Protein AF-A0AAD7B6P5-F1 (afdb_monomer)

Sequence (144 aa):
MGWKIFLWCCQMSRPGACMQASTPTTPLFFHTRTPSADAVELFGREYHQLEKQLAEWFFRLLIHEQWSRCRLQNSRARDTHILRPLLTTSNRTPHFFPSTLAELRRLDLTSVLNLLKAYEQQVPANIKLDAARRHFARFIGAPV

Solvent-accessible surface area (backbone atoms only — not comparable to full-atom values): 9144 Å² total; per-residue (Å²): 138,86,80,86,74,86,86,82,87,80,78,57,69,56,93,78,88,83,81,81,86,78,81,83,87,85,69,66,52,35,75,82,83,81,97,84,75,82,86,74,79,66,59,73,68,57,42,58,50,50,53,50,49,50,51,51,51,54,48,54,50,52,51,52,51,47,34,52,54,21,25,62,48,18,57,68,46,56,72,87,38,76,44,54,70,52,68,32,99,84,72,43,70,62,83,87,68,49,54,29,53,66,46,52,76,62,58,50,58,68,57,47,53,50,51,35,51,64,65,73,48,91,74,70,93,86,64,50,56,74,55,47,48,48,51,50,26,59,68,51,24,34,74,126

Mean predicted aligned error: 14.77 Å

pLDDT: mean 71.63, std 22.66, range [26.48, 93.31]

Organism: NCBI:txid1738132

Structure (mmCIF, N/CA/C/O backbone):
data_AF-A0AAD7B6P5-F1
#
_entry.id   AF-A0AAD7B6P5-F1
#
loop_
_atom_site.group_PDB
_atom_site.id
_atom_site.type_symbol
_atom_site.label_atom_id
_atom_site.label_alt_id
_atom_site.label_comp_id
_atom_site.label_asym_id
_atom_site.label_entity_id
_atom_site.label_seq_id
_atom_site.pdbx_PDB_ins_code
_atom_site.Cartn_x
_atom_site.Cartn_y
_atom_site.Cartn_z
_atom_site.occupancy
_atom_site.B_iso_or_equiv
_atom_site.auth_seq_id
_atom_site.auth_comp_id
_atom_site.auth_asym_id
_atom_site.auth_atom_id
_ato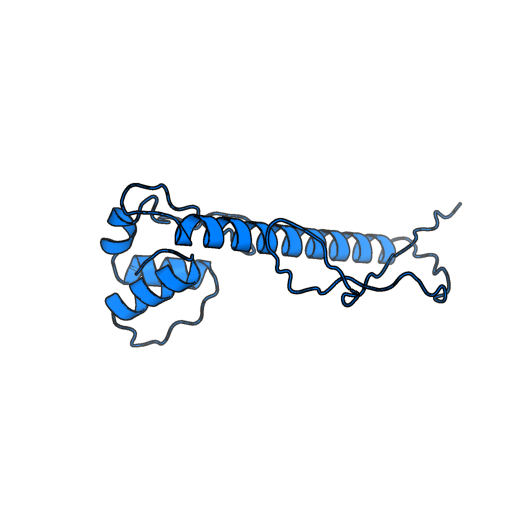m_site.pdbx_PDB_model_num
ATOM 1 N N . MET A 1 1 ? 11.509 34.970 31.540 1.00 34.22 1 MET A N 1
ATOM 2 C CA . MET A 1 1 ? 11.630 35.295 30.103 1.00 34.22 1 MET A CA 1
ATOM 3 C C . MET A 1 1 ? 10.961 34.173 29.325 1.00 34.22 1 MET A C 1
ATOM 5 O O . MET A 1 1 ? 11.472 33.061 29.363 1.00 34.22 1 MET A O 1
ATOM 9 N N . GLY A 1 2 ? 9.790 34.422 28.736 1.00 32.22 2 GLY A N 1
ATOM 10 C CA . GLY A 1 2 ? 9.082 33.448 27.894 1.00 32.22 2 GLY A CA 1
ATOM 11 C C . GLY A 1 2 ? 9.464 33.605 26.421 1.00 32.22 2 GLY A C 1
ATOM 12 O O . GLY A 1 2 ? 9.811 34.705 25.995 1.00 32.22 2 GLY A O 1
ATOM 13 N N . TRP A 1 3 ? 9.397 32.518 25.653 1.00 35.16 3 TRP A N 1
ATOM 14 C CA . TRP A 1 3 ? 9.621 32.525 24.204 1.00 35.16 3 TRP A CA 1
ATOM 15 C C . TRP A 1 3 ? 8.274 32.373 23.493 1.00 35.16 3 TRP A C 1
ATOM 17 O O . TRP A 1 3 ? 7.553 31.412 23.747 1.00 35.16 3 TRP A O 1
ATOM 27 N N . LYS A 1 4 ? 7.920 33.315 22.608 1.00 31.78 4 LYS A N 1
ATOM 28 C CA . LYS A 1 4 ? 6.673 33.241 21.829 1.00 31.78 4 LYS A CA 1
ATOM 29 C C . LYS A 1 4 ? 6.884 32.403 20.574 1.00 31.78 4 LYS A C 1
ATOM 31 O O . LYS A 1 4 ? 7.822 32.651 19.819 1.00 31.78 4 LYS A O 1
ATOM 36 N N . ILE A 1 5 ? 5.995 31.441 20.343 1.00 44.03 5 ILE A N 1
ATOM 37 C CA . ILE A 1 5 ? 6.053 30.521 19.204 1.00 44.03 5 ILE A CA 1
ATOM 38 C C . ILE A 1 5 ? 4.799 30.713 18.354 1.00 44.03 5 ILE A C 1
ATOM 40 O O . ILE A 1 5 ? 3.676 30.626 18.843 1.00 44.03 5 ILE A O 1
ATOM 44 N N . PHE A 1 6 ? 4.999 30.990 17.067 1.00 37.75 6 PHE A N 1
ATOM 45 C CA . PHE A 1 6 ? 3.921 31.268 16.122 1.00 37.75 6 PHE A CA 1
ATOM 46 C C . PHE A 1 6 ? 3.469 29.977 15.432 1.00 37.75 6 PHE A C 1
ATOM 48 O O . PHE A 1 6 ? 4.079 29.530 14.461 1.00 37.75 6 PHE A O 1
ATOM 55 N N . LEU A 1 7 ? 2.377 29.388 15.923 1.00 33.84 7 LEU A N 1
ATOM 56 C CA . LEU A 1 7 ? 1.669 28.305 15.239 1.00 33.84 7 LEU A CA 1
ATOM 57 C C . LEU A 1 7 ? 1.051 28.826 13.933 1.00 33.84 7 LEU A C 1
ATOM 59 O O . LEU A 1 7 ? 0.152 29.665 13.952 1.00 33.84 7 LEU A O 1
ATOM 63 N N . TRP A 1 8 ? 1.518 28.317 12.792 1.00 35.59 8 TRP A N 1
ATOM 64 C CA . TRP A 1 8 ? 0.997 28.686 11.475 1.00 35.59 8 TRP A CA 1
ATOM 65 C C . TRP A 1 8 ? 0.107 27.565 10.926 1.00 35.59 8 TRP A C 1
ATOM 67 O O . TRP A 1 8 ? 0.592 26.495 10.563 1.00 35.59 8 TRP A O 1
ATOM 77 N N . CYS A 1 9 ? -1.199 27.821 10.825 1.00 32.84 9 CYS A N 1
ATOM 78 C CA . CYS A 1 9 ? -2.146 26.918 10.171 1.00 32.84 9 CYS A CA 1
ATOM 79 C C . CYS A 1 9 ? -2.323 27.302 8.687 1.00 32.84 9 CYS A C 1
ATOM 81 O O . CYS A 1 9 ? -2.523 28.476 8.372 1.00 32.84 9 CYS A O 1
ATOM 83 N N . CYS A 1 10 ? -2.245 26.329 7.774 1.00 33.06 10 CYS A N 1
ATOM 84 C CA . CYS A 1 10 ? -2.383 26.526 6.324 1.00 33.06 10 CYS A CA 1
ATOM 85 C C . CYS A 1 10 ? -3.516 25.653 5.758 1.00 33.06 10 CYS A C 1
ATOM 87 O O . CYS A 1 10 ? -3.446 24.429 5.827 1.00 33.06 10 CYS A O 1
ATOM 89 N N . GLN A 1 11 ? -4.537 26.274 5.159 1.00 36.75 11 GLN A N 1
ATOM 90 C CA . GLN A 1 11 ? -5.603 25.590 4.401 1.00 36.75 11 GLN A CA 1
ATOM 91 C C . GLN A 1 11 ? -5.201 25.362 2.921 1.00 36.75 11 GLN A C 1
ATOM 93 O O . GLN A 1 11 ? -4.036 25.570 2.581 1.00 36.75 11 GLN A O 1
ATOM 98 N N . MET A 1 12 ? -6.126 24.879 2.056 1.00 30.11 12 MET A N 1
ATOM 99 C CA . MET A 1 12 ? -5.777 24.153 0.806 1.00 30.11 12 MET A CA 1
ATOM 100 C C . MET A 1 12 ? -6.202 24.698 -0.591 1.00 30.11 12 MET A C 1
ATOM 102 O O . MET A 1 12 ? -5.452 24.448 -1.521 1.00 30.11 12 MET A O 1
ATOM 106 N N . SER A 1 13 ? -7.279 25.464 -0.835 1.00 34.59 13 SER A N 1
ATOM 107 C CA . SER A 1 13 ? -7.782 25.750 -2.222 1.00 34.59 13 SER A CA 1
ATOM 108 C C . SER A 1 13 ? -7.612 27.198 -2.761 1.00 34.59 13 SER A C 1
ATOM 110 O O . SER A 1 13 ? -8.195 28.093 -2.163 1.00 34.59 13 SER A O 1
ATOM 112 N N . ARG A 1 14 ? -6.837 27.407 -3.862 1.00 40.19 14 ARG A N 1
ATOM 113 C CA . ARG A 1 14 ? -6.649 28.602 -4.856 1.00 40.19 14 ARG A CA 1
ATOM 114 C C . ARG A 1 14 ? -5.961 28.326 -7.816 1.00 40.19 14 ARG A C 1
ATOM 116 O O . ARG A 1 14 ? -5.280 27.398 -8.342 1.00 40.19 14 ARG A O 1
ATOM 123 N N . PRO A 1 15 ? -6.182 29.145 -8.975 1.00 42.06 15 PRO A N 1
ATOM 124 C CA . PRO A 1 15 ? -5.407 28.984 -10.267 1.00 42.06 15 PRO A CA 1
ATOM 125 C C . PRO A 1 15 ? -3.920 29.412 -10.139 1.00 42.06 15 PRO A C 1
ATOM 127 O O . PRO A 1 15 ? -3.541 30.029 -9.144 1.00 42.06 15 PRO A O 1
ATOM 130 N N . GLY A 1 16 ? -3.014 29.137 -11.096 1.00 30.50 16 GLY A N 1
ATOM 131 C CA . GLY A 1 16 ? -3.165 28.582 -12.464 1.00 30.50 16 GLY A CA 1
ATOM 132 C C . GLY A 1 16 ? -2.903 29.634 -13.573 1.00 30.50 16 GLY A C 1
ATOM 133 O O . GLY A 1 16 ? -2.943 30.825 -13.294 1.00 30.50 16 GLY A O 1
ATOM 134 N N . ALA A 1 17 ? -2.630 29.298 -14.844 1.00 32.59 17 ALA A N 1
ATOM 135 C CA . ALA A 1 17 ? -2.540 27.970 -15.468 1.00 32.59 17 ALA A CA 1
ATOM 136 C C . ALA A 1 17 ? -1.117 27.350 -15.436 1.00 32.59 17 ALA A C 1
ATOM 138 O O . ALA A 1 17 ? -0.901 26.529 -14.550 1.00 32.59 17 ALA A O 1
ATOM 139 N N . CYS A 1 18 ? -0.106 27.656 -16.270 1.00 29.83 18 CYS A N 1
ATOM 140 C CA . CYS A 1 18 ? 0.014 28.345 -17.578 1.00 29.83 18 CYS A CA 1
ATOM 141 C C . CYS A 1 18 ? 1.384 27.929 -18.204 1.00 29.83 18 CYS A C 1
ATOM 143 O O . CYS A 1 18 ? 2.265 27.532 -17.449 1.00 29.83 18 CYS A O 1
ATOM 145 N N . MET A 1 19 ? 1.692 27.983 -19.510 1.00 34.34 19 MET A N 1
ATOM 146 C CA . MET A 1 19 ? 0.920 28.415 -20.690 1.00 34.34 19 MET A CA 1
ATOM 147 C C . MET A 1 19 ? 1.074 27.423 -21.871 1.00 34.34 19 MET A C 1
ATOM 149 O O . MET A 1 19 ? 0.118 26.717 -22.180 1.00 34.34 19 MET A O 1
ATOM 153 N N . GLN A 1 20 ? 2.258 27.329 -22.501 1.00 32.56 20 GLN A N 1
ATOM 154 C CA . GLN A 1 20 ? 2.626 26.279 -23.471 1.00 32.56 20 GLN A CA 1
ATOM 155 C C . GLN A 1 20 ? 4.038 25.742 -23.153 1.00 32.56 20 GLN A C 1
ATOM 157 O O . GLN A 1 20 ? 4.914 26.522 -22.794 1.00 32.56 20 GLN A O 1
ATOM 162 N N . ALA A 1 21 ? 4.318 24.442 -23.263 1.00 26.48 21 ALA A N 1
ATOM 163 C CA . ALA A 1 21 ? 3.454 23.378 -23.783 1.00 26.48 21 ALA A CA 1
ATOM 164 C C . ALA A 1 21 ? 2.507 22.745 -22.735 1.00 26.48 21 ALA A C 1
ATOM 166 O O . ALA A 1 21 ? 2.928 22.351 -21.653 1.00 26.48 21 ALA A O 1
ATOM 167 N N . SER A 1 22 ? 1.241 22.594 -23.134 1.00 29.23 22 SER A N 1
ATOM 168 C CA . SER A 1 22 ? 0.320 21.498 -22.773 1.00 29.23 22 SER A CA 1
ATOM 169 C C . SER A 1 22 ? 0.171 21.088 -21.293 1.00 29.23 22 SER A C 1
ATOM 171 O O . SER A 1 22 ? 0.664 20.057 -20.846 1.00 29.23 22 SER A O 1
ATOM 173 N N . THR A 1 23 ? -0.617 21.910 -20.594 1.00 36.56 23 THR A N 1
ATOM 174 C CA . THR A 1 23 ? -1.643 21.610 -19.558 1.00 36.56 23 THR A CA 1
ATOM 175 C C . THR A 1 23 ? -2.203 20.171 -19.429 1.00 36.56 23 THR A C 1
ATOM 177 O O . THR A 1 23 ? -2.124 19.400 -20.385 1.00 36.56 23 THR A O 1
ATOM 180 N N . PRO A 1 24 ? -2.969 19.840 -18.350 1.00 37.12 24 PRO A N 1
ATOM 181 C CA . PRO A 1 24 ? -3.161 20.497 -17.032 1.00 37.12 24 PRO A CA 1
ATOM 182 C C . PRO A 1 24 ? -2.841 19.542 -15.839 1.00 37.12 24 PRO A C 1
ATOM 184 O O . PRO A 1 24 ? -2.726 18.336 -16.019 1.00 37.12 24 PRO A O 1
ATOM 187 N N . THR A 1 25 ? -2.624 19.937 -14.576 1.00 38.66 25 THR A N 1
ATOM 188 C CA . THR A 1 25 ? -3.159 21.017 -13.712 1.00 38.66 25 THR A CA 1
ATOM 189 C C . THR A 1 25 ? -4.572 20.764 -13.159 1.00 38.66 25 THR A C 1
ATOM 191 O O . THR A 1 25 ? -5.561 21.248 -13.700 1.00 38.66 25 THR A O 1
ATOM 194 N N . THR A 1 26 ? -4.669 20.105 -11.998 1.00 32.00 26 THR A N 1
ATOM 195 C CA . THR A 1 26 ? -5.837 20.214 -11.097 1.00 32.00 26 THR A CA 1
ATOM 196 C C . THR A 1 26 ? -5.401 20.950 -9.828 1.00 32.00 26 THR A C 1
ATOM 198 O O . THR A 1 26 ? -4.585 20.402 -9.086 1.00 32.00 26 THR A O 1
ATOM 201 N N . PRO A 1 27 ? -5.868 22.185 -9.567 1.00 38.03 27 PRO A N 1
ATOM 202 C CA . PRO A 1 27 ? -5.324 22.969 -8.470 1.00 38.03 27 PRO A CA 1
ATOM 203 C C . PRO A 1 27 ? -6.188 22.958 -7.199 1.00 38.03 27 PRO A C 1
ATOM 205 O O . PRO A 1 27 ? -7.317 23.444 -7.173 1.00 38.03 27 PRO A O 1
ATOM 208 N N . LEU A 1 28 ? -5.568 22.531 -6.100 1.00 33.03 28 LEU A N 1
ATOM 209 C CA . LEU A 1 28 ? -5.818 23.032 -4.746 1.00 33.03 28 LEU A CA 1
ATOM 210 C C . LEU A 1 28 ? -4.540 23.845 -4.391 1.00 33.03 28 LEU A C 1
ATOM 212 O O . LEU A 1 28 ? -3.443 23.330 -4.575 1.00 33.03 28 LEU A O 1
ATOM 216 N N . PHE A 1 29 ? -4.640 25.134 -4.024 1.00 36.53 29 PHE A N 1
ATOM 217 C CA . PHE A 1 29 ? -3.554 26.143 -4.148 1.00 36.53 29 PHE A CA 1
ATOM 218 C C . PHE A 1 29 ? -3.469 27.254 -3.052 1.00 36.53 29 PHE A C 1
ATOM 220 O O . PHE A 1 29 ? -2.767 28.244 -3.244 1.00 36.53 29 PHE A O 1
ATOM 227 N N . PHE A 1 30 ? -4.213 27.114 -1.944 1.00 31.81 30 PHE A N 1
ATOM 228 C CA . PHE A 1 30 ? -4.736 28.098 -0.949 1.00 31.81 30 PHE A CA 1
ATOM 229 C C . PHE A 1 30 ? -4.371 29.603 -0.875 1.00 31.81 30 PHE A C 1
ATOM 231 O O . PHE A 1 30 ? -3.310 30.091 -1.260 1.00 31.81 30 PHE A O 1
ATOM 238 N N . HIS A 1 31 ? -5.313 30.330 -0.268 1.00 33.72 31 HIS A N 1
ATOM 239 C CA . HIS A 1 31 ? -5.286 31.714 0.186 1.00 33.72 31 HIS A CA 1
ATOM 240 C C . HIS A 1 31 ? -4.361 31.972 1.396 1.00 33.72 31 HIS A C 1
ATOM 242 O O . HIS A 1 31 ? -4.623 31.610 2.534 1.00 33.72 31 HIS A O 1
ATOM 248 N N . THR A 1 32 ? -3.302 32.734 1.165 1.00 39.94 32 THR A N 1
ATOM 249 C CA . THR A 1 32 ? -3.066 33.992 1.902 1.00 39.94 32 THR A CA 1
ATOM 250 C C . THR A 1 32 ? -3.921 34.267 3.165 1.00 39.94 32 THR A C 1
ATOM 252 O O . THR A 1 32 ? -5.064 34.701 3.054 1.00 39.94 32 THR A O 1
ATOM 255 N N . ARG A 1 33 ? -3.295 34.095 4.340 1.00 43.19 33 ARG A N 1
ATOM 256 C CA . ARG A 1 33 ? -3.513 34.772 5.644 1.00 43.19 33 ARG A CA 1
ATOM 257 C C . ARG A 1 33 ? -4.779 35.633 5.854 1.00 43.19 33 ARG A C 1
ATOM 259 O O . ARG A 1 33 ? -4.921 36.688 5.244 1.00 43.19 33 ARG A O 1
ATOM 266 N N . THR A 1 34 ? -5.466 35.359 6.965 1.00 41.91 34 THR A N 1
ATOM 267 C CA . THR A 1 34 ? -6.095 36.375 7.837 1.00 41.91 34 THR A CA 1
ATOM 268 C C . THR A 1 34 ? -5.502 36.272 9.253 1.00 41.91 34 THR A C 1
ATOM 270 O O . THR A 1 34 ? -5.435 35.158 9.774 1.00 41.91 34 THR A O 1
ATOM 273 N N . PRO A 1 35 ? -5.055 37.369 9.895 1.00 45.91 35 PRO A N 1
ATOM 274 C CA . PRO A 1 35 ? -4.454 37.313 11.227 1.00 45.91 35 PRO A CA 1
ATOM 275 C C . PRO A 1 35 ? -5.487 37.548 12.344 1.00 45.91 35 PRO A C 1
ATOM 277 O O . PRO A 1 35 ? -5.800 38.691 12.663 1.00 45.91 35 PRO A O 1
ATOM 280 N N . SER A 1 36 ? -5.983 36.482 12.976 1.00 47.81 36 SER A N 1
ATOM 281 C CA . SER A 1 36 ? -6.559 36.565 14.328 1.00 47.81 36 SER A CA 1
ATOM 282 C C . SER A 1 36 ? -6.605 35.193 15.006 1.00 47.81 36 SER A C 1
ATOM 284 O O . SER A 1 36 ? -7.397 34.326 14.646 1.00 47.81 36 SER A O 1
ATOM 286 N N . ALA A 1 37 ? -5.713 35.016 15.973 1.00 48.66 37 ALA A N 1
ATOM 287 C CA . ALA A 1 37 ? -5.812 34.104 17.105 1.00 48.66 37 ALA A CA 1
ATOM 288 C C . ALA A 1 37 ? -4.824 34.655 18.141 1.00 48.66 37 ALA A C 1
ATOM 290 O O . ALA A 1 37 ? -3.686 34.970 17.775 1.00 48.66 37 ALA A O 1
ATOM 291 N N . ASP A 1 38 ? -5.249 34.843 19.389 1.00 50.16 38 ASP A N 1
ATOM 292 C CA . ASP A 1 38 ? -4.387 35.461 20.397 1.00 50.16 38 ASP A CA 1
ATOM 293 C C . ASP A 1 38 ? -3.140 34.609 20.665 1.00 50.16 38 ASP A C 1
ATOM 295 O O . ASP A 1 38 ? -3.182 33.377 20.670 1.00 50.16 38 ASP A O 1
ATOM 299 N N . ALA A 1 39 ? -2.001 35.275 20.863 1.00 50.19 39 ALA A N 1
ATOM 300 C CA . ALA A 1 39 ? -0.709 34.616 21.019 1.00 50.19 39 ALA A CA 1
ATOM 301 C C . ALA A 1 39 ? -0.576 33.977 22.413 1.00 50.19 39 ALA A C 1
ATOM 303 O O . ALA A 1 39 ? 0.035 34.557 23.312 1.00 50.19 39 ALA A O 1
ATOM 304 N N . VAL A 1 40 ? -1.156 32.783 22.577 1.00 57.12 40 VAL A N 1
ATOM 305 C CA . VAL A 1 40 ? -1.097 31.988 23.812 1.00 57.12 40 VAL A CA 1
ATOM 306 C C . VAL A 1 40 ? 0.356 31.649 24.154 1.00 57.12 40 VAL A C 1
ATOM 308 O O . VAL A 1 40 ? 1.044 30.953 23.406 1.00 57.12 40 VAL A O 1
ATOM 311 N N . GLU A 1 41 ? 0.825 32.123 25.307 1.00 55.69 41 GLU A N 1
ATOM 312 C CA . GLU A 1 41 ? 2.128 31.744 25.853 1.00 55.69 41 GLU A CA 1
ATOM 313 C C . GLU A 1 41 ? 2.014 30.365 26.521 1.00 55.69 41 GLU A C 1
ATOM 315 O O . GLU A 1 41 ? 1.568 30.244 27.659 1.00 55.69 41 GLU A O 1
ATOM 320 N N . LEU A 1 42 ? 2.381 29.313 25.783 1.00 57.06 42 LEU A N 1
ATOM 321 C CA . LEU A 1 42 ? 2.388 27.933 26.277 1.00 57.06 42 LEU A CA 1
ATOM 322 C C . LEU A 1 42 ? 3.634 27.673 27.131 1.00 57.06 42 LEU A C 1
ATOM 324 O O . LEU A 1 42 ? 4.762 27.876 26.673 1.00 57.06 42 LEU A O 1
ATOM 328 N N . PHE A 1 43 ? 3.447 27.155 28.346 1.00 62.25 43 PHE A N 1
ATOM 329 C CA . PHE A 1 43 ? 4.540 26.917 29.292 1.00 62.25 43 PHE A CA 1
ATOM 330 C C . PHE A 1 43 ? 4.704 25.435 29.653 1.00 62.25 43 PHE A C 1
ATOM 332 O O . PHE A 1 43 ? 3.746 24.669 29.767 1.00 62.25 43 PHE A O 1
ATOM 339 N N . GLY A 1 44 ? 5.953 25.024 29.890 1.00 69.50 44 GLY A N 1
ATOM 340 C CA . GLY A 1 44 ? 6.281 23.726 30.484 1.00 69.50 44 GLY A CA 1
ATOM 341 C C . GLY A 1 44 ? 5.679 22.532 29.736 1.00 69.50 44 GLY A C 1
ATOM 342 O O . GLY A 1 44 ? 6.075 22.233 28.608 1.00 69.50 44 GLY A O 1
ATOM 343 N N . ARG A 1 45 ? 4.755 21.813 30.387 1.00 64.19 45 ARG A N 1
ATOM 344 C CA . ARG A 1 45 ? 4.191 20.548 29.882 1.00 64.19 45 ARG A CA 1
ATOM 345 C C . ARG A 1 45 ? 3.368 20.716 28.605 1.00 64.19 45 ARG A C 1
ATOM 347 O O . ARG A 1 45 ? 3.423 19.833 27.757 1.00 64.19 45 ARG A O 1
ATOM 354 N N . GLU A 1 46 ? 2.653 21.828 28.455 1.00 70.88 46 GLU A N 1
ATOM 355 C CA . GLU A 1 46 ? 1.784 22.076 27.296 1.00 70.88 46 GLU A CA 1
ATOM 356 C C . GLU A 1 46 ? 2.607 22.240 26.017 1.00 70.88 46 GLU A C 1
ATOM 358 O O . GLU A 1 46 ? 2.314 21.603 25.007 1.00 70.88 46 GLU A O 1
ATOM 363 N N . TYR A 1 47 ? 3.709 22.996 26.096 1.00 76.62 47 TYR A N 1
ATOM 364 C CA . TYR A 1 47 ? 4.670 23.110 25.000 1.00 76.62 47 TYR A CA 1
ATOM 365 C C . TYR A 1 47 ? 5.245 21.738 24.605 1.00 76.62 47 TYR A C 1
ATOM 367 O O . TYR A 1 47 ? 5.203 21.372 23.435 1.00 76.62 47 TYR A O 1
ATOM 375 N N . HIS A 1 48 ? 5.697 20.931 25.573 1.00 71.38 48 HIS A N 1
ATOM 376 C CA . HIS A 1 48 ? 6.244 19.592 25.296 1.00 71.38 48 HIS A CA 1
ATOM 377 C C . HIS A 1 48 ? 5.193 18.612 24.738 1.00 71.38 48 HIS A C 1
ATOM 379 O O . HIS A 1 48 ? 5.542 17.660 24.038 1.00 71.38 48 HIS A O 1
ATOM 385 N N . GLN A 1 49 ? 3.909 18.799 25.057 1.00 77.25 49 GLN A N 1
ATOM 386 C CA . GLN A 1 49 ? 2.817 18.012 24.485 1.00 77.25 49 GLN A CA 1
ATOM 387 C C . GLN A 1 49 ? 2.534 18.431 23.038 1.00 77.25 49 GLN A C 1
ATOM 389 O O . GLN A 1 49 ? 2.437 17.562 22.171 1.00 77.25 49 GLN A O 1
ATOM 394 N N . LEU A 1 50 ? 2.476 19.738 22.766 1.00 78.88 50 LEU A N 1
ATOM 395 C CA . LEU A 1 50 ? 2.339 20.287 21.417 1.00 78.88 50 LEU A CA 1
ATOM 396 C C . LEU A 1 50 ? 3.519 19.877 20.523 1.00 78.88 50 LEU A C 1
ATOM 398 O O . LEU A 1 50 ? 3.308 19.431 19.402 1.00 78.88 50 LEU A O 1
ATOM 402 N N 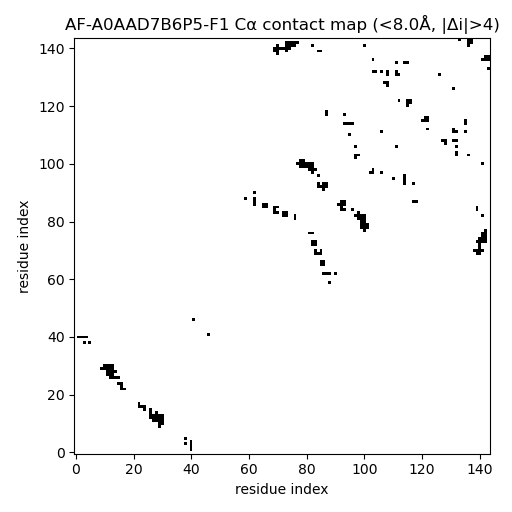. GLU A 1 51 ? 4.753 19.978 21.015 1.00 78.06 51 GLU A N 1
ATOM 403 C CA . GLU A 1 51 ? 5.970 19.590 20.293 1.00 78.06 51 GLU A CA 1
ATOM 404 C C . GLU A 1 51 ? 5.941 18.107 19.893 1.00 78.06 51 GLU A C 1
ATOM 406 O O . GLU A 1 51 ? 6.199 17.771 18.736 1.00 78.06 51 GLU A O 1
ATOM 411 N N . LYS A 1 52 ? 5.521 17.219 20.807 1.00 78.69 52 LYS A N 1
ATOM 412 C CA . LYS A 1 52 ? 5.307 15.794 20.506 1.00 78.69 52 LYS A CA 1
ATOM 413 C C . LYS A 1 52 ? 4.206 15.570 19.471 1.00 78.69 52 LYS A C 1
ATOM 415 O O . LYS A 1 52 ? 4.397 14.762 18.567 1.00 78.69 52 LYS A O 1
ATOM 420 N N . GLN A 1 53 ? 3.084 16.283 19.574 1.00 79.69 53 GLN A N 1
ATOM 421 C CA . GLN A 1 53 ? 1.994 16.194 18.597 1.00 79.69 53 GLN A CA 1
ATOM 422 C C . GLN A 1 53 ? 2.443 16.676 17.211 1.00 79.69 53 GLN A C 1
ATOM 424 O O . GLN A 1 53 ? 2.218 15.981 16.225 1.00 79.69 53 GLN A O 1
ATOM 429 N N . LEU A 1 54 ? 3.140 17.811 17.121 1.00 80.69 54 LEU A N 1
ATOM 430 C CA . LEU A 1 54 ? 3.695 18.319 15.866 1.00 80.69 54 LEU A CA 1
ATOM 431 C C . LEU A 1 54 ? 4.706 17.333 15.269 1.00 80.69 54 LEU A C 1
ATOM 433 O O . LEU A 1 54 ? 4.608 17.018 14.085 1.00 80.69 54 LEU A O 1
ATOM 437 N N . ALA A 1 55 ? 5.623 16.787 16.074 1.00 76.62 55 ALA A N 1
ATOM 438 C CA . ALA A 1 55 ? 6.573 15.768 15.629 1.00 76.62 55 ALA A CA 1
ATOM 439 C C . ALA A 1 55 ? 5.867 14.509 15.093 1.00 76.62 55 ALA A C 1
ATOM 441 O O . ALA A 1 55 ? 6.242 13.999 14.037 1.00 76.62 55 ALA A O 1
ATOM 442 N N . GLU A 1 56 ? 4.807 14.040 15.760 1.00 80.50 56 GLU A N 1
ATOM 443 C CA . GLU A 1 56 ? 3.997 12.911 15.294 1.00 80.50 56 GLU A CA 1
ATOM 444 C C . GLU A 1 56 ? 3.272 13.226 13.973 1.00 80.50 56 GLU A C 1
ATOM 446 O O . GLU A 1 56 ? 3.238 12.391 13.068 1.00 80.50 56 GLU A O 1
ATOM 451 N N . TRP A 1 57 ? 2.727 14.436 13.817 1.00 80.25 57 TRP A N 1
ATOM 452 C CA . TRP A 1 57 ? 2.052 14.865 12.588 1.00 80.25 57 TRP A CA 1
ATOM 453 C C . TRP A 1 57 ? 3.025 15.030 11.413 1.00 80.25 57 TRP A C 1
ATOM 455 O O . TRP A 1 57 ? 2.735 14.540 10.319 1.00 80.25 57 TRP A O 1
ATOM 465 N N . PHE A 1 58 ? 4.201 15.632 11.625 1.00 80.31 58 PHE A N 1
ATOM 466 C CA . PHE A 1 58 ? 5.270 15.671 10.620 1.00 80.31 58 PHE A CA 1
ATOM 467 C C . PHE A 1 58 ? 5.725 14.260 10.233 1.00 80.31 58 PHE A C 1
ATOM 469 O O . PHE A 1 58 ? 5.903 13.968 9.051 1.00 80.31 58 PHE A O 1
ATOM 476 N N . PHE A 1 59 ? 5.855 13.355 11.204 1.00 77.69 59 PHE A N 1
ATOM 477 C CA . PHE A 1 59 ? 6.228 11.968 10.952 1.00 77.69 59 PHE A CA 1
ATOM 478 C C . PHE A 1 59 ? 5.161 11.205 10.140 1.00 77.69 59 PHE A C 1
ATOM 480 O O . PHE A 1 59 ? 5.489 10.562 9.140 1.00 77.69 59 PHE A O 1
ATOM 487 N N . ARG A 1 60 ? 3.873 11.349 10.484 1.00 79.62 60 ARG A N 1
ATOM 488 C CA . ARG A 1 60 ? 2.738 10.813 9.704 1.00 79.62 60 ARG A CA 1
ATOM 489 C C . ARG A 1 60 ? 2.715 11.364 8.269 1.00 79.62 60 ARG A C 1
ATOM 491 O O . ARG A 1 60 ? 2.471 10.605 7.331 1.00 79.62 60 ARG A O 1
ATOM 498 N N . LEU A 1 61 ? 3.013 12.654 8.082 1.00 82.31 61 LEU A N 1
ATOM 499 C CA . LEU A 1 61 ? 3.107 13.288 6.761 1.00 82.31 61 LEU A CA 1
ATOM 500 C C . LEU A 1 61 ? 4.258 12.703 5.922 1.00 82.31 61 LEU A C 1
ATOM 502 O O . LEU A 1 61 ? 4.059 12.395 4.747 1.00 82.31 61 LEU A O 1
ATOM 506 N N . LEU A 1 62 ? 5.431 12.488 6.529 1.00 81.19 62 LEU A N 1
ATOM 507 C CA . LEU A 1 62 ? 6.586 11.861 5.874 1.00 81.19 62 LEU A CA 1
ATOM 508 C C . LEU A 1 62 ? 6.303 10.407 5.465 1.00 81.19 62 LEU A C 1
ATOM 510 O O . LEU A 1 62 ? 6.634 10.025 4.342 1.00 81.19 62 LEU A O 1
ATOM 514 N N . ILE A 1 63 ? 5.641 9.612 6.319 1.00 81.56 63 ILE A N 1
ATOM 515 C CA . ILE A 1 63 ? 5.164 8.264 5.951 1.00 81.56 63 ILE A CA 1
ATOM 516 C C . ILE A 1 63 ? 4.243 8.347 4.728 1.00 81.56 63 ILE A C 1
ATOM 518 O O . ILE A 1 63 ? 4.462 7.636 3.747 1.00 81.56 63 ILE A O 1
ATOM 522 N N . HIS A 1 64 ? 3.236 9.225 4.758 1.00 82.56 64 HIS A N 1
ATOM 523 C CA . HIS A 1 64 ? 2.266 9.355 3.670 1.00 82.56 64 HIS A CA 1
ATOM 524 C C . HIS A 1 64 ? 2.923 9.778 2.343 1.00 82.56 64 HIS A C 1
ATOM 526 O O . HIS A 1 64 ? 2.585 9.249 1.279 1.00 82.56 64 HIS A O 1
ATOM 532 N N . GLU A 1 65 ? 3.909 10.679 2.383 1.00 85.94 65 GLU A N 1
ATOM 533 C CA . GLU A 1 65 ? 4.669 11.047 1.189 1.00 85.94 65 GLU A CA 1
ATOM 534 C C . GLU A 1 65 ? 5.490 9.864 0.649 1.00 85.94 65 GLU A C 1
ATOM 536 O O . GLU A 1 65 ? 5.461 9.582 -0.552 1.00 85.94 65 GLU A O 1
ATOM 541 N N . GLN A 1 66 ? 6.177 9.120 1.521 1.00 85.44 66 GLN A N 1
ATOM 542 C CA . GLN A 1 66 ? 6.926 7.925 1.125 1.00 85.44 66 GLN A CA 1
ATOM 543 C C . GLN A 1 66 ? 6.014 6.836 0.546 1.00 85.44 66 GLN A C 1
ATOM 545 O O . GLN A 1 66 ? 6.385 6.205 -0.446 1.00 85.44 66 GLN A O 1
ATOM 550 N N . TRP A 1 67 ? 4.810 6.650 1.097 1.00 89.12 67 TRP A N 1
ATOM 551 C CA . TRP A 1 67 ? 3.794 5.750 0.542 1.00 89.12 67 TRP A CA 1
ATOM 552 C C . TRP A 1 67 ? 3.408 6.170 -0.873 1.00 89.12 67 TRP A C 1
ATOM 554 O O . TRP A 1 67 ? 3.458 5.349 -1.787 1.00 89.12 67 TRP A O 1
ATOM 564 N N . SER A 1 68 ? 3.081 7.449 -1.076 1.00 87.44 68 SER A N 1
ATOM 565 C CA . SER A 1 68 ? 2.756 7.996 -2.397 1.00 87.44 68 SER A CA 1
ATOM 566 C C . SER A 1 68 ? 3.895 7.758 -3.398 1.00 87.44 68 SER A C 1
ATOM 568 O O . SER A 1 68 ? 3.686 7.143 -4.445 1.00 87.44 68 SER A O 1
ATOM 570 N N . ARG A 1 69 ? 5.132 8.129 -3.033 1.00 89.44 69 ARG A N 1
ATOM 571 C CA . ARG A 1 69 ? 6.340 7.933 -3.855 1.00 89.44 69 ARG A CA 1
ATOM 572 C C . ARG A 1 69 ? 6.571 6.456 -4.213 1.00 89.44 69 ARG A C 1
ATOM 574 O O . ARG A 1 69 ? 6.826 6.150 -5.377 1.00 89.44 69 ARG A O 1
ATOM 581 N N . CYS A 1 70 ? 6.446 5.533 -3.257 1.00 89.19 70 CYS A N 1
ATOM 582 C CA . CYS A 1 70 ? 6.665 4.104 -3.507 1.00 89.19 70 CYS A CA 1
ATOM 583 C C . CYS A 1 70 ? 5.550 3.483 -4.363 1.00 89.19 70 CYS A C 1
ATOM 585 O O . CYS A 1 70 ? 5.856 2.748 -5.299 1.00 89.19 70 CYS A O 1
ATOM 587 N N . ARG A 1 71 ? 4.275 3.840 -4.146 1.00 91.81 71 ARG A N 1
ATOM 588 C CA . ARG A 1 71 ? 3.154 3.394 -5.001 1.00 91.81 71 ARG A CA 1
ATOM 589 C C . ARG A 1 71 ? 3.276 3.925 -6.435 1.00 91.81 71 ARG A C 1
ATOM 591 O O . ARG A 1 71 ? 3.032 3.184 -7.387 1.00 91.81 71 ARG A O 1
ATOM 598 N N . LEU A 1 72 ? 3.708 5.178 -6.608 1.00 89.75 72 LEU A N 1
ATOM 599 C CA . LEU A 1 72 ? 3.977 5.788 -7.920 1.00 89.75 72 LEU A CA 1
ATOM 600 C C . LEU A 1 72 ? 5.179 5.161 -8.646 1.00 89.75 72 LEU A C 1
ATOM 602 O O . LEU A 1 72 ? 5.209 5.146 -9.875 1.00 89.75 72 LEU A O 1
ATOM 606 N N . GLN A 1 73 ? 6.157 4.626 -7.911 1.00 90.06 73 GLN A N 1
ATOM 607 C CA . GLN A 1 73 ? 7.254 3.852 -8.493 1.00 90.06 73 GLN A CA 1
ATOM 608 C C . GLN A 1 73 ? 6.811 2.429 -8.862 1.00 90.06 73 GLN A C 1
ATOM 610 O O . GLN A 1 73 ? 7.043 1.992 -9.988 1.00 90.06 73 GLN A O 1
ATOM 615 N N . ASN A 1 74 ? 6.141 1.721 -7.950 1.00 92.06 74 ASN A N 1
ATOM 616 C CA . ASN A 1 74 ? 5.694 0.342 -8.156 1.00 92.06 74 ASN A CA 1
ATOM 617 C C . ASN A 1 74 ? 4.676 0.226 -9.307 1.00 92.06 74 ASN A C 1
ATOM 619 O O . ASN A 1 74 ? 4.714 -0.749 -10.049 1.00 92.06 74 ASN A O 1
ATOM 623 N N . SER A 1 75 ? 3.841 1.246 -9.533 1.00 88.12 75 SER A N 1
ATOM 624 C CA . SER A 1 75 ? 2.889 1.297 -10.665 1.00 88.12 75 SER A CA 1
ATOM 625 C C . SER A 1 75 ? 3.538 1.543 -12.027 1.00 88.12 75 SER A C 1
ATOM 627 O O . SER A 1 75 ? 2.891 1.379 -13.059 1.00 88.12 75 SER A O 1
ATOM 629 N N . ARG A 1 76 ? 4.825 1.902 -12.044 1.00 86.00 76 ARG A N 1
ATOM 630 C CA . ARG A 1 76 ? 5.656 2.018 -13.252 1.00 86.00 76 ARG A CA 1
ATOM 631 C C . ARG A 1 76 ? 6.645 0.855 -13.393 1.00 86.00 76 ARG A C 1
ATOM 633 O O . ARG A 1 76 ? 7.362 0.790 -14.389 1.00 86.00 76 ARG A O 1
ATOM 640 N N . ALA A 1 77 ? 6.698 -0.053 -12.416 1.00 80.94 77 ALA A N 1
ATOM 641 C CA . ALA A 1 77 ? 7.573 -1.216 -12.447 1.00 80.94 77 ALA A CA 1
ATOM 642 C C . ALA A 1 77 ? 7.095 -2.224 -13.503 1.00 80.94 77 ALA A C 1
ATOM 644 O O . ALA A 1 77 ? 5.943 -2.650 -13.494 1.00 80.94 77 ALA A O 1
ATOM 645 N N . ARG A 1 78 ? 8.003 -2.634 -14.391 1.00 77.75 78 ARG A N 1
ATOM 646 C CA . ARG A 1 78 ? 7.866 -3.862 -15.195 1.00 77.75 78 ARG A CA 1
ATOM 647 C C . ARG A 1 78 ? 8.470 -5.041 -14.429 1.00 77.75 78 ARG A C 1
ATOM 649 O O . ARG A 1 78 ? 9.142 -4.828 -13.422 1.00 77.75 78 ARG A O 1
ATOM 656 N N . ASP A 1 79 ? 8.271 -6.265 -14.915 1.00 71.38 79 ASP A N 1
ATOM 657 C CA . ASP A 1 79 ? 8.571 -7.531 -14.218 1.00 71.38 79 ASP A CA 1
ATOM 658 C C . ASP A 1 79 ? 9.987 -7.662 -13.618 1.00 71.38 79 ASP A C 1
ATOM 660 O O . ASP A 1 79 ? 10.179 -8.412 -12.662 1.00 71.38 79 ASP A O 1
ATOM 664 N N . THR A 1 80 ? 10.959 -6.919 -14.153 1.00 70.31 80 THR A N 1
ATOM 665 C CA . THR A 1 80 ? 12.376 -6.905 -13.758 1.00 70.31 80 THR A CA 1
ATOM 666 C C . THR A 1 80 ? 12.779 -5.780 -12.793 1.00 70.31 80 THR A C 1
ATOM 668 O O . THR A 1 80 ? 13.934 -5.733 -12.375 1.00 70.31 80 THR A O 1
ATOM 671 N N . HIS A 1 81 ? 11.883 -4.852 -12.440 1.00 79.81 81 HIS A N 1
ATOM 672 C CA . HIS A 1 81 ? 12.219 -3.723 -11.564 1.00 79.81 81 HIS A CA 1
ATOM 673 C C . HIS A 1 81 ? 12.082 -4.061 -10.075 1.00 79.81 81 HIS A C 1
ATOM 675 O O . HIS A 1 81 ? 11.184 -4.796 -9.661 1.00 79.81 81 HIS A O 1
ATOM 681 N N . ILE A 1 82 ? 12.948 -3.442 -9.266 1.00 88.94 82 ILE A N 1
ATOM 682 C CA . ILE A 1 82 ? 12.910 -3.544 -7.805 1.00 88.94 82 ILE A CA 1
ATOM 683 C C . ILE A 1 82 ? 11.682 -2.793 -7.270 1.00 88.94 82 ILE A C 1
ATOM 685 O O . ILE A 1 82 ? 11.566 -1.572 -7.437 1.00 88.94 82 ILE A O 1
ATOM 689 N N . LEU A 1 83 ? 10.788 -3.527 -6.608 1.00 90.31 83 LEU A N 1
ATOM 690 C CA . LEU A 1 83 ? 9.662 -2.986 -5.853 1.00 90.31 83 LEU A CA 1
ATOM 691 C C . LEU A 1 83 ? 10.176 -2.275 -4.600 1.00 90.31 83 LEU A C 1
ATOM 693 O O . LEU A 1 83 ? 11.052 -2.783 -3.900 1.00 90.31 83 LEU A O 1
ATOM 697 N N . ARG A 1 84 ? 9.606 -1.111 -4.279 1.00 91.12 84 ARG A N 1
ATOM 698 C CA . ARG A 1 84 ? 9.891 -0.424 -3.014 1.00 91.12 84 ARG A CA 1
ATOM 699 C C . ARG A 1 84 ? 8.815 -0.720 -1.969 1.00 91.12 84 ARG A C 1
ATOM 701 O O . ARG A 1 84 ? 7.626 -0.639 -2.301 1.00 91.12 84 ARG A O 1
ATOM 708 N N . PRO A 1 85 ? 9.209 -1.024 -0.719 1.00 89.00 85 PRO A N 1
ATOM 709 C CA . PRO A 1 85 ? 8.264 -1.189 0.370 1.00 89.00 85 PRO A CA 1
ATOM 710 C C . PRO A 1 85 ? 7.576 0.135 0.673 1.00 89.00 85 PRO A C 1
ATOM 712 O O . PRO A 1 85 ? 8.192 1.199 0.628 1.00 89.00 85 PRO A O 1
ATOM 715 N N . LEU A 1 86 ? 6.303 0.059 1.048 1.00 88.12 86 LEU A N 1
ATOM 716 C CA . LEU A 1 86 ? 5.727 1.125 1.858 1.00 88.12 86 LEU A CA 1
ATOM 717 C C . LEU A 1 86 ? 6.302 0.957 3.276 1.00 88.12 86 LEU A C 1
ATOM 719 O O . LEU A 1 86 ? 6.586 -0.171 3.690 1.00 88.12 86 LEU A O 1
ATOM 723 N N . LEU A 1 87 ? 6.485 2.036 4.034 1.00 85.06 87 LEU A N 1
ATOM 724 C CA . LEU A 1 87 ? 6.779 1.899 5.466 1.00 85.06 87 LEU A CA 1
ATOM 725 C C . LEU A 1 87 ? 5.492 1.630 6.256 1.00 85.06 87 LEU A C 1
ATOM 727 O O . LEU A 1 87 ? 4.396 1.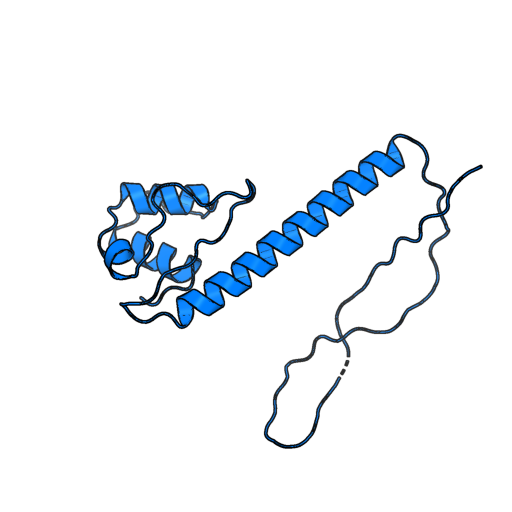621 5.706 1.00 85.06 87 LEU A O 1
ATOM 731 N N . TH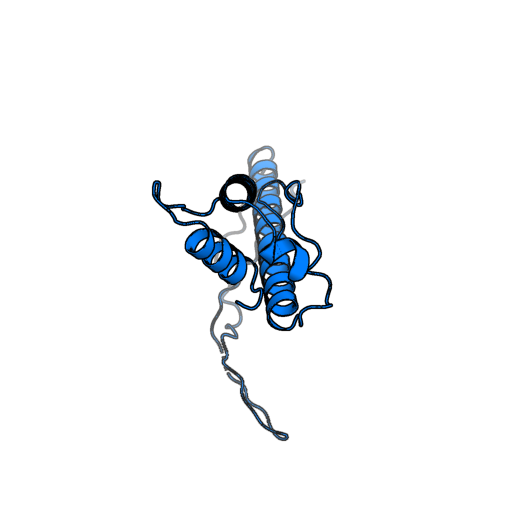R A 1 88 ? 5.616 1.402 7.553 1.00 79.69 88 THR A N 1
ATOM 732 C CA . THR A 1 88 ? 4.490 1.226 8.479 1.00 79.69 88 THR A CA 1
ATOM 733 C C . THR A 1 88 ? 4.414 2.406 9.446 1.00 79.69 88 THR A C 1
ATOM 735 O O . THR A 1 88 ? 5.349 3.205 9.525 1.00 79.69 88 THR A O 1
ATOM 738 N N . THR A 1 89 ? 3.349 2.481 10.245 1.00 71.94 89 THR A N 1
ATOM 739 C CA . THR A 1 89 ? 3.284 3.310 11.467 1.00 71.94 89 THR A CA 1
ATOM 740 C C . THR A 1 89 ? 4.525 3.129 12.358 1.00 71.94 89 THR A C 1
ATOM 742 O O . THR A 1 89 ? 5.022 4.090 12.937 1.00 71.94 89 THR A O 1
ATOM 745 N N . SER A 1 90 ? 5.095 1.918 12.385 1.00 74.06 90 SER A N 1
ATOM 746 C CA . SER A 1 90 ? 6.335 1.570 13.100 1.00 74.06 90 SER A CA 1
ATOM 747 C C . SER A 1 90 ? 7.653 1.920 12.372 1.00 74.06 90 SER A C 1
ATOM 749 O O . SER A 1 90 ? 8.725 1.487 12.796 1.00 74.06 90 SER A O 1
ATOM 751 N N . ASN A 1 91 ? 7.597 2.700 11.284 1.00 73.62 91 ASN A N 1
ATOM 752 C CA . ASN A 1 91 ? 8.730 3.152 10.455 1.00 73.62 91 ASN A CA 1
ATOM 753 C C . ASN A 1 91 ? 9.603 2.044 9.828 1.00 73.62 91 ASN A C 1
ATOM 755 O O . ASN A 1 91 ? 10.748 2.291 9.449 1.00 73.62 91 ASN A O 1
ATOM 759 N N . ARG A 1 92 ? 9.109 0.804 9.753 1.00 80.38 92 ARG A N 1
ATOM 760 C CA . ARG A 1 92 ? 9.894 -0.361 9.308 1.00 80.38 92 ARG A CA 1
ATOM 761 C C . ARG A 1 92 ? 9.276 -1.019 8.086 1.00 80.38 92 ARG A C 1
ATOM 763 O O . ARG A 1 92 ? 8.052 -1.111 7.981 1.00 80.38 92 ARG A O 1
ATOM 770 N N . THR A 1 93 ? 10.138 -1.523 7.205 1.00 84.19 93 THR A N 1
ATOM 771 C CA . THR A 1 93 ? 9.758 -2.470 6.153 1.00 84.19 93 THR A CA 1
ATOM 772 C C . THR A 1 93 ? 9.318 -3.784 6.807 1.00 84.19 93 THR A C 1
ATOM 774 O O . THR A 1 93 ? 10.084 -4.324 7.609 1.00 84.19 93 THR A O 1
ATOM 777 N N . PRO A 1 94 ? 8.129 -4.324 6.490 1.00 85.62 94 PRO A N 1
ATOM 778 C CA . PRO A 1 94 ? 7.724 -5.645 6.958 1.00 85.62 94 PRO A CA 1
ATOM 779 C C . PRO A 1 94 ? 8.692 -6.746 6.505 1.00 85.62 94 PRO A C 1
ATOM 781 O O . PRO A 1 94 ? 9.212 -6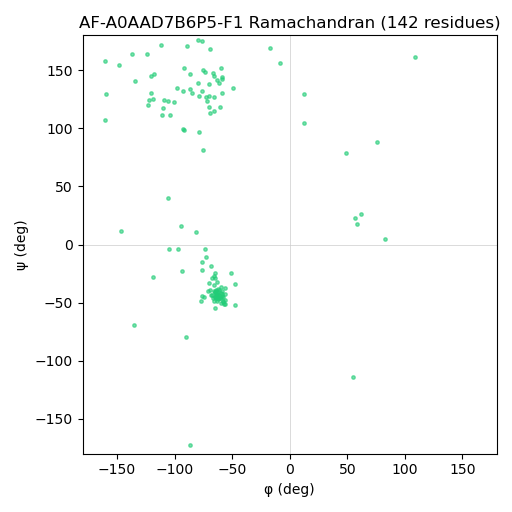.716 5.387 1.00 85.62 94 PRO A O 1
ATOM 784 N N . HIS A 1 95 ? 8.907 -7.749 7.358 1.00 83.19 95 HIS A N 1
ATOM 785 C CA . HIS A 1 95 ? 9.688 -8.930 6.989 1.00 83.19 95 HIS A CA 1
ATOM 786 C C . HIS A 1 95 ? 9.060 -9.639 5.776 1.00 83.19 95 HIS A C 1
ATOM 788 O O . HIS A 1 95 ? 7.838 -9.723 5.665 1.00 83.19 95 HIS A O 1
ATOM 794 N N . PHE A 1 96 ? 9.907 -10.161 4.884 1.00 84.12 96 PHE A N 1
ATOM 795 C CA . PHE A 1 96 ? 9.513 -10.853 3.646 1.00 84.12 96 PHE A CA 1
ATOM 796 C C . PHE A 1 96 ? 8.728 -9.997 2.627 1.00 84.12 96 PHE A C 1
ATOM 798 O O . PHE A 1 96 ? 7.992 -10.536 1.801 1.00 84.12 96 PHE A O 1
ATOM 805 N N . PHE A 1 97 ? 8.901 -8.667 2.634 1.00 90.75 97 PHE A N 1
ATOM 806 C CA . PHE A 1 97 ? 8.437 -7.826 1.525 1.00 90.75 97 PHE A CA 1
ATOM 807 C C . PHE A 1 97 ? 9.105 -8.263 0.197 1.00 90.75 97 PHE A C 1
ATOM 809 O O . PHE A 1 97 ? 10.331 -8.392 0.167 1.00 90.75 97 PHE A O 1
ATOM 816 N N . PRO A 1 98 ? 8.348 -8.482 -0.899 1.00 91.56 98 PRO A N 1
ATOM 817 C CA . PRO A 1 98 ? 8.902 -8.968 -2.162 1.00 91.56 98 PRO A CA 1
ATOM 818 C C . PRO A 1 98 ? 9.715 -7.879 -2.872 1.00 91.56 98 PRO A C 1
ATOM 820 O O . PRO A 1 98 ? 9.203 -6.796 -3.149 1.00 91.56 98 PRO A O 1
ATOM 823 N N . SER A 1 99 ? 10.961 -8.180 -3.231 1.00 90.25 99 SER A N 1
ATOM 824 C CA . SER A 1 99 ? 11.850 -7.244 -3.931 1.00 90.25 99 SER A CA 1
ATOM 825 C C . SER A 1 99 ? 11.511 -7.108 -5.416 1.00 90.25 99 SER A C 1
ATOM 827 O O . SER A 1 99 ? 11.846 -6.096 -6.026 1.00 90.25 99 SER A O 1
ATOM 829 N N . THR A 1 100 ? 10.821 -8.085 -6.011 1.00 91.94 100 THR A N 1
ATOM 830 C CA . THR A 1 100 ? 10.427 -8.091 -7.431 1.00 91.94 100 THR A CA 1
ATOM 831 C C . THR A 1 100 ? 8.986 -8.562 -7.638 1.00 91.94 100 THR A C 1
ATOM 833 O O . THR A 1 100 ? 8.378 -9.213 -6.785 1.00 91.94 100 THR A O 1
ATOM 836 N N . LEU A 1 101 ? 8.432 -8.294 -8.825 1.00 90.31 101 LEU A N 1
ATOM 837 C CA . LEU A 1 101 ? 7.124 -8.824 -9.230 1.00 90.31 101 LEU A CA 1
ATOM 838 C C . LEU A 1 101 ? 7.125 -10.356 -9.369 1.00 90.31 101 LEU A C 1
ATOM 840 O O . LEU A 1 101 ? 6.104 -10.998 -9.119 1.00 90.31 101 LEU A O 1
ATOM 844 N N . ALA A 1 102 ? 8.271 -10.956 -9.708 1.00 90.25 102 ALA A N 1
ATOM 845 C CA . ALA A 1 102 ? 8.437 -12.407 -9.734 1.00 90.25 102 ALA A CA 1
ATOM 846 C C . ALA A 1 102 ? 8.325 -13.029 -8.329 1.00 90.25 102 ALA A C 1
ATOM 848 O O . ALA A 1 102 ? 7.683 -14.068 -8.176 1.00 90.25 102 ALA A O 1
ATOM 849 N N . GLU A 1 103 ? 8.883 -12.385 -7.300 1.00 91.69 103 GLU A N 1
ATOM 850 C CA . GLU A 1 103 ? 8.683 -12.779 -5.898 1.00 91.69 103 GLU A CA 1
ATOM 851 C C . GLU A 1 103 ? 7.231 -12.574 -5.454 1.00 91.69 103 GLU A C 1
ATOM 853 O O . GLU A 1 103 ? 6.635 -13.493 -4.896 1.00 91.69 103 GLU A O 1
ATOM 858 N N . LEU A 1 104 ? 6.622 -11.421 -5.763 1.00 91.19 104 LEU A N 1
ATOM 859 C CA . LEU A 1 104 ? 5.233 -11.118 -5.391 1.00 91.19 104 LEU A CA 1
ATOM 860 C C . LEU A 1 104 ? 4.251 -12.179 -5.915 1.00 91.19 104 LEU A C 1
ATOM 862 O O . LEU A 1 104 ? 3.375 -12.631 -5.178 1.00 91.19 104 LEU A O 1
ATOM 866 N N . ARG A 1 105 ? 4.426 -12.629 -7.166 1.00 89.88 105 ARG A N 1
ATOM 867 C CA . ARG A 1 105 ? 3.627 -13.714 -7.767 1.00 89.88 105 ARG A CA 1
ATOM 868 C C . ARG A 1 105 ? 3.879 -15.092 -7.137 1.00 89.88 105 ARG A C 1
ATOM 870 O O . ARG A 1 105 ? 3.049 -15.982 -7.306 1.00 89.88 105 ARG A O 1
ATOM 877 N N . ARG A 1 106 ? 4.993 -15.283 -6.422 1.00 91.81 106 ARG A N 1
ATOM 878 C CA . ARG A 1 106 ? 5.361 -16.538 -5.740 1.00 91.81 106 ARG A CA 1
ATOM 879 C C . ARG A 1 106 ? 4.932 -16.589 -4.272 1.00 91.81 106 ARG A C 1
ATOM 881 O O . ARG A 1 106 ? 4.748 -17.695 -3.776 1.00 91.81 106 ARG A O 1
ATOM 888 N N . LEU A 1 107 ? 4.720 -15.447 -3.605 1.00 92.38 107 LEU A N 1
ATOM 889 C CA . LEU A 1 107 ? 4.284 -15.386 -2.199 1.00 92.38 107 LEU A CA 1
ATOM 890 C C . LEU A 1 107 ? 3.071 -16.287 -1.927 1.00 9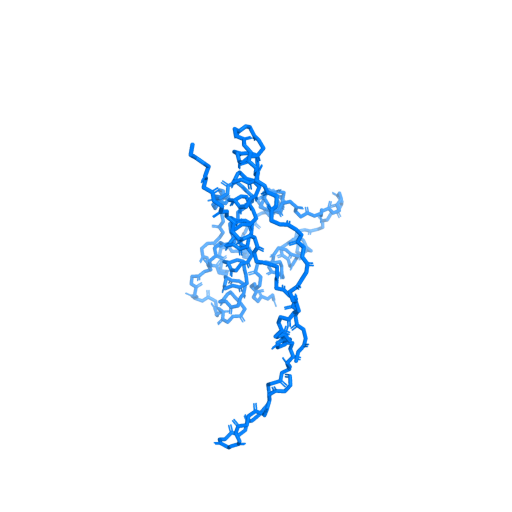2.38 107 LEU A C 1
ATOM 892 O O . LEU A 1 107 ? 2.097 -16.273 -2.689 1.00 92.38 107 LEU A O 1
ATOM 896 N N . ASP A 1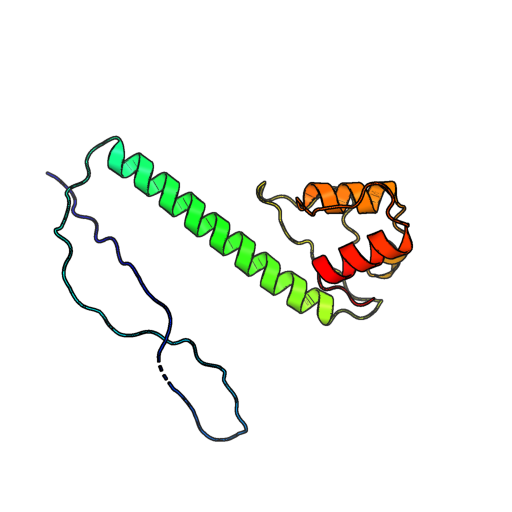 108 ? 3.120 -17.044 -0.832 1.00 93.31 108 ASP A N 1
ATOM 897 C CA . ASP A 1 108 ? 2.019 -17.888 -0.373 1.00 93.31 108 ASP A CA 1
ATOM 898 C C . ASP A 1 108 ? 0.906 -17.062 0.303 1.00 93.31 108 ASP A C 1
ATOM 900 O O . ASP A 1 108 ? 1.037 -15.852 0.512 1.00 93.31 108 ASP A O 1
ATOM 904 N N . LEU A 1 109 ? -0.204 -17.713 0.667 1.00 92.25 109 LEU A N 1
ATOM 905 C CA . LEU A 1 109 ? -1.319 -17.026 1.324 1.00 92.25 109 LEU A CA 1
ATOM 906 C C . LEU A 1 109 ? -0.888 -16.433 2.673 1.00 92.25 109 LEU A C 1
ATOM 908 O O . LEU A 1 109 ? -1.224 -15.289 2.965 1.00 92.25 109 LEU A O 1
ATOM 912 N N . THR A 1 110 ? -0.110 -17.168 3.465 1.00 92.62 110 THR A N 1
ATOM 913 C CA . THR A 1 110 ? 0.333 -16.762 4.806 1.00 92.62 110 THR A CA 1
ATOM 914 C C . THR A 1 110 ? 1.196 -15.505 4.745 1.00 92.62 110 THR A C 1
ATOM 916 O O . THR A 1 110 ? 0.928 -14.549 5.472 1.00 92.62 110 THR A O 1
ATOM 919 N N . SER A 1 111 ? 2.178 -15.453 3.838 1.00 93.25 111 SER A N 1
ATOM 920 C CA . SER A 1 111 ? 3.040 -14.279 3.657 1.00 93.25 111 SER A CA 1
ATOM 921 C C . SER A 1 111 ? 2.247 -13.057 3.198 1.00 93.25 111 SER A C 1
ATOM 923 O O . SER A 1 111 ? 2.406 -11.981 3.769 1.00 93.25 111 SER A O 1
ATOM 925 N N . VAL A 1 112 ? 1.337 -13.205 2.227 1.00 93.12 112 VAL A N 1
ATOM 926 C CA . VAL A 1 112 ? 0.501 -12.081 1.763 1.00 93.12 112 VAL A CA 1
ATOM 927 C C . VAL A 1 112 ? -0.439 -11.583 2.866 1.00 93.12 112 VAL A C 1
ATOM 929 O O . VAL A 1 112 ? -0.577 -10.374 3.045 1.00 93.12 112 VAL A O 1
ATOM 932 N N . LEU A 1 113 ? -1.050 -12.480 3.648 1.00 92.44 113 LEU A N 1
ATOM 933 C CA . LEU A 1 113 ? -1.885 -12.106 4.795 1.00 92.44 113 LEU A CA 1
ATOM 934 C C . LEU A 1 113 ? -1.079 -11.397 5.892 1.00 92.44 113 LEU A C 1
ATOM 936 O O . LEU A 1 113 ? -1.566 -10.429 6.473 1.00 92.44 113 LEU A O 1
ATOM 940 N N . ASN A 1 114 ? 0.148 -11.842 6.162 1.00 91.69 114 ASN A N 1
ATOM 941 C CA . ASN A 1 114 ? 1.026 -11.216 7.150 1.00 91.69 114 ASN A CA 1
ATOM 942 C C . ASN A 1 114 ? 1.516 -9.835 6.688 1.00 91.69 114 ASN A C 1
ATOM 944 O O . ASN A 1 114 ? 1.523 -8.905 7.491 1.00 91.69 114 ASN A O 1
ATOM 948 N N . LEU A 1 115 ? 1.838 -9.664 5.401 1.00 92.12 115 LEU A N 1
ATOM 949 C CA . LEU A 1 115 ? 2.165 -8.358 4.817 1.00 92.12 115 LEU A CA 1
ATOM 950 C C . LEU A 1 115 ? 0.969 -7.395 4.878 1.00 92.12 115 LEU A C 1
ATOM 952 O O . LEU A 1 115 ? 1.131 -6.250 5.289 1.00 92.12 115 LEU A O 1
ATOM 956 N N . LEU A 1 116 ? -0.241 -7.853 4.538 1.00 91.56 116 LEU A N 1
ATOM 957 C CA . LEU A 1 116 ? -1.460 -7.040 4.643 1.00 91.56 116 LEU A CA 1
ATOM 958 C C . LEU A 1 116 ? -1.742 -6.606 6.090 1.00 91.56 116 LEU A C 1
ATOM 960 O O . LEU A 1 116 ? -2.005 -5.428 6.325 1.00 91.56 116 LEU A O 1
ATOM 964 N N . LYS A 1 117 ? -1.606 -7.516 7.065 1.00 89.75 117 LYS A N 1
ATOM 965 C CA . LYS A 1 117 ? -1.722 -7.198 8.500 1.00 89.75 117 LYS A CA 1
ATOM 966 C C . LYS A 1 117 ? -0.651 -6.212 8.972 1.00 89.75 117 LYS A C 1
ATOM 968 O O . LYS A 1 117 ? -0.972 -5.299 9.723 1.00 89.75 117 LYS A O 1
ATOM 973 N N . ALA A 1 118 ? 0.596 -6.359 8.518 1.00 89.00 118 ALA A N 1
ATOM 974 C CA . ALA A 1 118 ? 1.687 -5.437 8.850 1.00 89.00 118 ALA A CA 1
ATOM 975 C C . ALA A 1 118 ? 1.465 -4.019 8.290 1.00 89.00 118 ALA A C 1
ATOM 977 O O . ALA A 1 118 ? 1.980 -3.055 8.847 1.00 89.00 118 ALA A O 1
ATOM 978 N N . TYR A 1 119 ? 0.673 -3.890 7.222 1.00 88.06 119 TYR A N 1
ATOM 979 C CA . TYR A 1 119 ? 0.202 -2.617 6.672 1.00 88.06 119 TYR A CA 1
ATOM 980 C C . TYR A 1 119 ? -1.186 -2.191 7.181 1.00 88.06 119 TYR A C 1
ATOM 982 O O . TYR A 1 119 ? -1.814 -1.322 6.575 1.00 88.06 119 TYR A O 1
ATOM 990 N N . GLU A 1 120 ? -1.679 -2.799 8.265 1.00 88.12 120 GLU A N 1
ATOM 991 C CA . GLU A 1 120 ? -2.969 -2.482 8.902 1.00 88.12 120 GLU A CA 1
ATOM 992 C C . GLU A 1 120 ? -4.177 -2.593 7.936 1.00 88.12 120 GLU A C 1
ATOM 994 O O . GLU A 1 120 ? -5.231 -1.993 8.147 1.00 88.12 120 GLU A O 1
ATOM 999 N N . GLN A 1 121 ? -4.044 -3.375 6.855 1.00 88.56 121 GLN A N 1
ATOM 1000 C CA . GLN A 1 121 ? -5.084 -3.530 5.837 1.00 88.56 121 GLN A CA 1
ATOM 1001 C C . GLN A 1 121 ? -6.175 -4.507 6.286 1.00 88.56 121 GLN A C 1
ATOM 1003 O O . GLN A 1 121 ? -5.903 -5.574 6.838 1.00 88.56 121 GLN A O 1
ATOM 1008 N N . GLN A 1 122 ? -7.430 -4.158 5.996 1.00 87.12 122 GLN A N 1
ATOM 1009 C CA . GLN A 1 122 ? -8.584 -5.007 6.287 1.00 87.12 122 GLN A CA 1
ATOM 1010 C C . GLN A 1 122 ? -8.611 -6.213 5.344 1.00 87.12 122 GLN A C 1
ATOM 1012 O O . GLN A 1 122 ? -8.669 -6.051 4.125 1.00 87.12 122 GLN A O 1
ATOM 1017 N N . VAL A 1 123 ? -8.623 -7.428 5.901 1.00 83.94 123 VAL A N 1
ATOM 1018 C CA . VAL A 1 123 ? -8.660 -8.664 5.109 1.00 83.94 123 VAL A CA 1
ATOM 1019 C C . VAL A 1 123 ? -9.879 -9.523 5.470 1.00 83.94 123 VAL A C 1
ATOM 1021 O O . VAL A 1 123 ? -10.029 -9.887 6.637 1.00 83.94 123 VAL A O 1
ATOM 1024 N N . PRO A 1 124 ? -10.737 -9.897 4.499 1.00 84.31 124 PRO A N 1
ATOM 1025 C CA . PRO A 1 124 ? -11.827 -10.846 4.721 1.00 84.31 124 PRO A CA 1
ATOM 1026 C C . PRO A 1 124 ? -11.317 -12.224 5.159 1.00 84.31 124 PRO A C 1
ATOM 1028 O O . PRO A 1 124 ? -10.366 -12.746 4.577 1.00 84.31 124 PRO A O 1
ATOM 1031 N N . ALA A 1 125 ? -11.998 -12.852 6.123 1.00 78.38 125 ALA A N 1
ATOM 1032 C CA . ALA A 1 125 ? -11.584 -14.133 6.708 1.00 78.38 125 ALA A CA 1
ATOM 1033 C C . ALA A 1 125 ? -11.392 -15.266 5.676 1.00 78.38 125 ALA A C 1
ATOM 1035 O O . ALA A 1 125 ? 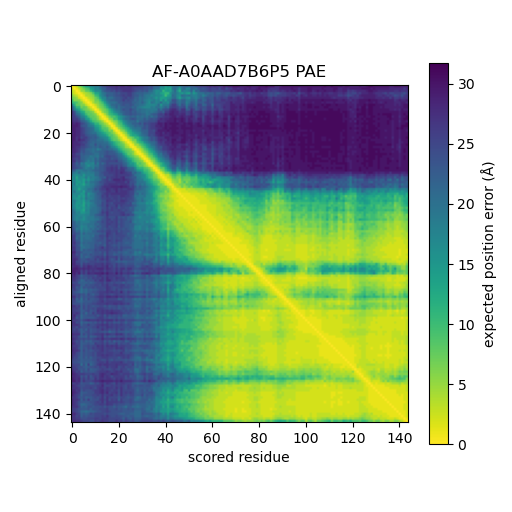-10.451 -16.045 5.787 1.00 78.38 125 ALA A O 1
ATOM 1036 N N . ASN A 1 126 ? -12.239 -15.316 4.641 1.00 82.88 126 ASN A N 1
ATOM 1037 C CA . ASN A 1 126 ? -12.264 -16.384 3.631 1.00 82.88 126 ASN A CA 1
ATOM 1038 C C . ASN A 1 126 ? -11.682 -15.935 2.271 1.00 82.88 126 ASN A C 1
ATOM 1040 O O . ASN A 1 126 ? -12.235 -16.243 1.211 1.00 82.88 126 ASN A O 1
ATOM 1044 N N . ILE A 1 127 ? -10.598 -15.151 2.272 1.00 88.94 127 ILE A N 1
ATOM 1045 C CA . ILE A 1 127 ? -9.980 -14.645 1.036 1.00 88.94 127 ILE A CA 1
ATOM 1046 C C . ILE A 1 127 ? -9.158 -15.723 0.297 1.00 88.94 127 ILE A C 1
ATOM 1048 O O . ILE A 1 127 ? -8.321 -16.410 0.877 1.00 88.94 127 ILE A O 1
ATOM 1052 N N . LYS A 1 128 ? -9.363 -15.852 -1.022 1.00 93.19 128 LYS A N 1
ATOM 1053 C CA . LYS A 1 128 ? -8.554 -16.731 -1.893 1.00 93.19 128 LYS A CA 1
ATOM 1054 C C . LYS A 1 128 ? -7.174 -16.121 -2.172 1.00 93.19 128 LYS A C 1
ATOM 1056 O O . LYS A 1 128 ? -7.063 -14.902 -2.291 1.00 93.19 128 LYS A O 1
ATOM 1061 N N . LEU A 1 129 ? -6.155 -16.958 -2.390 1.00 91.94 129 LEU A N 1
ATOM 1062 C CA . LEU A 1 129 ? -4.767 -16.540 -2.662 1.00 91.94 129 LEU A CA 1
ATOM 1063 C C . LEU A 1 129 ? -4.652 -15.440 -3.727 1.00 91.94 129 LEU A C 1
ATOM 1065 O O . LEU A 1 129 ? -4.084 -14.384 -3.460 1.00 91.94 129 LEU A O 1
ATOM 1069 N N . ASP A 1 130 ? -5.259 -15.623 -4.898 1.00 91.19 130 ASP A N 1
ATOM 1070 C CA . ASP A 1 130 ? -5.160 -14.631 -5.977 1.00 91.19 130 ASP A CA 1
ATOM 1071 C C . ASP A 1 130 ? -6.039 -13.396 -5.742 1.00 91.19 130 ASP A C 1
ATOM 1073 O O . ASP A 1 130 ? -5.844 -12.367 -6.383 1.00 91.19 130 ASP A O 1
ATOM 1077 N N . ALA A 1 131 ? -7.000 -13.441 -4.815 1.00 91.56 131 ALA A N 1
ATOM 1078 C CA . ALA A 1 131 ? -7.670 -12.232 -4.339 1.00 91.56 131 ALA A CA 1
ATOM 1079 C C . ALA A 1 131 ? -6.758 -11.460 -3.369 1.00 91.56 131 ALA A C 1
ATOM 1081 O O . ALA A 1 131 ? -6.591 -10.253 -3.536 1.00 91.56 131 ALA A O 1
ATOM 1082 N N . ALA A 1 132 ? -6.098 -12.152 -2.433 1.00 92.25 132 ALA A N 1
ATOM 1083 C CA . ALA A 1 132 ? -5.152 -11.554 -1.491 1.00 92.25 132 ALA A CA 1
ATOM 1084 C C . ALA A 1 132 ? -3.937 -10.938 -2.207 1.00 92.25 132 ALA A C 1
ATOM 1086 O O . ALA A 1 132 ? -3.635 -9.765 -1.990 1.00 92.25 132 ALA A O 1
ATOM 1087 N N . ARG A 1 133 ? -3.295 -11.675 -3.129 1.00 92.94 133 ARG A N 1
ATOM 1088 C CA . ARG A 1 133 ? -2.168 -11.184 -3.950 1.00 92.94 133 ARG A CA 1
ATOM 1089 C C . ARG A 1 133 ? -2.541 -9.928 -4.736 1.00 92.94 133 ARG A C 1
ATOM 1091 O O . ARG A 1 133 ? -1.807 -8.946 -4.699 1.00 92.94 133 ARG A O 1
ATOM 1098 N N . ARG A 1 134 ? -3.698 -9.926 -5.413 1.00 92.12 134 ARG A N 1
ATOM 1099 C CA . ARG A 1 134 ? -4.163 -8.771 -6.205 1.00 92.12 134 ARG A CA 1
ATOM 1100 C C . ARG A 1 134 ? -4.579 -7.585 -5.336 1.00 92.12 134 ARG A C 1
ATOM 1102 O O . ARG A 1 134 ? -4.376 -6.447 -5.746 1.00 92.12 134 ARG A O 1
ATOM 1109 N N . HIS A 1 135 ? -5.126 -7.825 -4.145 1.00 92.75 135 HIS A N 1
ATOM 1110 C CA . HIS A 1 135 ? -5.409 -6.772 -3.170 1.00 92.75 135 HIS A CA 1
ATOM 1111 C C . HIS A 1 135 ? -4.107 -6.133 -2.653 1.00 92.75 135 HIS A C 1
ATOM 1113 O O . HIS A 1 135 ? -3.963 -4.914 -2.733 1.00 92.75 135 HIS A O 1
ATOM 1119 N N . PHE A 1 136 ? -3.123 -6.943 -2.247 1.00 92.56 136 PHE A N 1
ATOM 1120 C CA . PHE A 1 136 ? -1.798 -6.470 -1.831 1.00 92.56 136 PHE A CA 1
ATOM 1121 C C . PHE A 1 136 ? -1.067 -5.707 -2.946 1.00 92.56 136 PHE A C 1
ATOM 1123 O O . PHE A 1 136 ? -0.584 -4.603 -2.707 1.00 92.56 136 PHE A O 1
ATOM 1130 N N . ALA A 1 137 ? -1.051 -6.231 -4.176 1.00 92.50 137 ALA A N 1
ATOM 1131 C CA . ALA A 1 137 ? -0.449 -5.559 -5.328 1.00 92.50 137 ALA A CA 1
ATOM 1132 C C . ALA A 1 137 ? -1.076 -4.175 -5.583 1.00 92.50 137 ALA A C 1
ATOM 1134 O O . ALA A 1 137 ? -0.358 -3.178 -5.623 1.00 92.50 137 ALA A O 1
ATOM 1135 N N . ARG A 1 138 ? -2.416 -4.080 -5.635 1.00 90.94 138 ARG A N 1
ATOM 1136 C CA . ARG A 1 138 ? -3.147 -2.800 -5.760 1.00 90.94 138 ARG A CA 1
ATOM 1137 C C . ARG A 1 138 ? -2.857 -1.834 -4.606 1.00 90.94 138 ARG A C 1
ATOM 1139 O O . ARG A 1 138 ? -2.772 -0.622 -4.824 1.00 90.94 138 ARG A O 1
ATOM 1146 N N . PHE A 1 139 ? -2.696 -2.352 -3.389 1.00 90.81 139 PHE A N 1
ATOM 1147 C CA . PHE A 1 139 ? -2.313 -1.551 -2.230 1.00 90.81 139 PHE A CA 1
ATOM 1148 C C .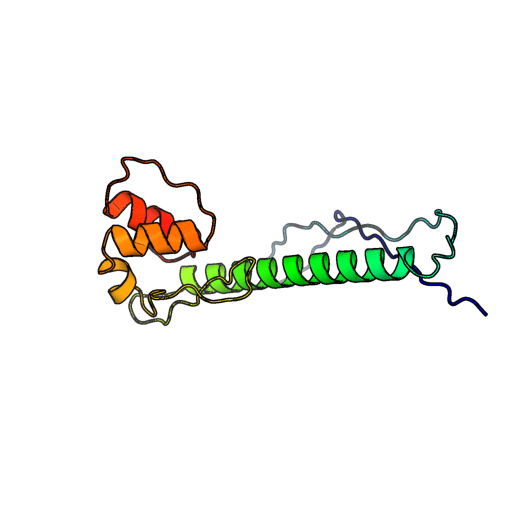 PHE A 1 139 ? -0.899 -0.975 -2.397 1.00 90.81 139 PHE A C 1
ATOM 1150 O O . PHE A 1 139 ? -0.752 0.245 -2.399 1.00 90.81 139 PHE A O 1
ATOM 1157 N N . ILE A 1 140 ? 0.123 -1.798 -2.663 1.00 91.25 140 ILE A N 1
ATOM 1158 C CA . ILE A 1 140 ? 1.505 -1.315 -2.864 1.00 91.25 140 ILE A CA 1
ATOM 1159 C C . ILE A 1 140 ? 1.731 -0.599 -4.208 1.00 91.25 140 ILE A C 1
ATOM 1161 O O . ILE A 1 140 ? 2.820 -0.082 -4.449 1.00 91.25 140 ILE A O 1
ATOM 1165 N N . GLY A 1 141 ? 0.716 -0.558 -5.075 1.00 91.00 141 GLY A N 1
ATOM 1166 C CA . GLY A 1 141 ? 0.745 0.064 -6.399 1.00 91.00 141 GLY A CA 1
ATOM 1167 C C . GLY A 1 141 ? 1.352 -0.803 -7.506 1.00 91.00 141 GLY A C 1
ATOM 1168 O O . GLY A 1 141 ? 1.485 -0.315 -8.617 1.00 91.00 141 GLY A O 1
ATOM 1169 N N . ALA A 1 142 ? 1.720 -2.055 -7.240 1.00 91.12 142 ALA A N 1
ATOM 1170 C CA . ALA A 1 142 ? 2.290 -2.961 -8.235 1.00 91.12 142 ALA A CA 1
ATOM 1171 C C . ALA A 1 142 ? 1.274 -3.335 -9.342 1.00 91.12 142 ALA A C 1
ATOM 1173 O O . ALA A 1 142 ? 0.080 -3.464 -9.043 1.00 91.12 142 ALA A O 1
ATOM 1174 N N . PRO A 1 143 ? 1.719 -3.559 -10.598 1.00 85.31 143 PRO A N 1
ATOM 1175 C CA . PRO A 1 143 ? 0.872 -4.135 -11.642 1.00 85.31 143 PRO A CA 1
ATOM 1176 C C . PRO A 1 143 ? 0.355 -5.529 -11.254 1.00 85.31 143 PRO A C 1
ATOM 1178 O O . PRO A 1 143 ? 0.995 -6.267 -10.499 1.00 85.31 143 PRO A O 1
ATOM 1181 N N . VAL A 1 144 ? -0.817 -5.867 -11.797 1.00 78.88 144 VAL A N 1
ATOM 1182 C CA . VAL A 1 144 ? -1.609 -7.077 -11.520 1.00 78.88 144 VAL A CA 1
ATOM 1183 C C . VAL A 1 144 ? -1.875 -7.829 -12.812 1.00 78.88 144 VAL A C 1
ATOM 1185 O O . VAL A 1 144 ? -2.427 -7.180 -13.724 1.00 78.88 144 VAL A O 1
#

Nearest PDB structures (foldseek):
  9ja6-assembly1_A  TM=7.109E-01  e=2.078E-02  Schizosaccharomyces pombe 972h-
  9ja5-assembly1_A  TM=6.854E-01  e=3.911E-01  Schizosaccharomyces pombe 972h-

Radius of gyration: 21.63 Å; Cα contacts (8 Å, |Δi|>4): 143; chains: 1; bounding box: 25×55×54 Å

Secondary structure (DSSP, 8-state):
-------------------SS---------------S------THHHHHHHHHHHHHHHHHHHHHHHHHHHHHHTT--TTSPPPPP--TTSSPPTT--SSHHHHHH--HHHHHHHHHHTT----TT--HHHHHHHHHHHHT---

Foldseek 3Di:
DADFDDDDDFDWQDDDDDDDDDDDDDGGDDDDDDDDDDRDRDDDPRVVVVVVVVVLVVVVVVLVVQLVVQLVVQLVDDQPQFRDARAASVRDGDPPDDRGPVSLVVDDPVRLVSNCVRRVHDDDPPDDGVRSSVVSCVSSNHDD